Protein AF-A0A9X5X5V3-F1 (afdb_monomer_lite)

Sequence (93 aa):
YWQGLVTNFANPKAGVFAVSFLPQFVPQGAPVLPTLLAFSVIWAVIDLLWYLPLIWLAGRVRGVLQRRSIQRRMEQISGAVLVGLGLRLAIES

Secondary structure (DSSP, 8-state):
-HHHHHHHHT-HHHHHHHHHHGGGGSPTTS-HHHHHHHHHHHHHHHHHHHHHHHHHHHHHTHHHHTSHHHHHHHHHHHHHHHHHHHHHHHHH-

pLDDT: mean 85.96, std 9.58, range [53.22, 96.31]

Radius of gyration: 19.51 Å; chains: 1; bounding box: 36×40×46 Å

Foldseek 3Di:
DVVVVCVVVVPVVVVVCLVVPQQVPADPPDDRVVSSVVVVVVVVVVVCVVVVVVVVVCVVCVVVCPPPVNVVVVVVVVVVVVVVVVVVVVVVD

Structure (mmCIF, N/CA/C/O backbone):
data_AF-A0A9X5X5V3-F1
#
_entry.id   AF-A0A9X5X5V3-F1
#
loop_
_atom_site.group_PDB
_atom_site.id
_atom_site.type_symbol
_atom_site.label_atom_id
_atom_site.label_alt_id
_atom_site.label_comp_id
_atom_site.label_asym_id
_atom_site.label_entity_id
_atom_site.label_seq_id
_atom_site.pdbx_PDB_ins_code
_atom_site.Cartn_x
_atom_site.Cartn_y
_atom_site.Cartn_z
_atom_site.occupancy
_atom_site.B_iso_or_equiv
_atom_site.auth_seq_id
_atom_site.auth_comp_id
_atom_site.auth_asym_id
_atom_site.auth_atom_id
_atom_site.pdbx_PDB_model_num
ATOM 1 N N . TYR A 1 1 ? 4.733 9.220 11.647 1.00 54.50 1 TYR A N 1
ATOM 2 C CA . TYR A 1 1 ? 5.465 9.135 10.367 1.00 54.50 1 TYR A CA 1
ATOM 3 C C . TYR A 1 1 ? 6.533 8.042 10.385 1.00 54.50 1 TYR A C 1
ATOM 5 O O . TYR A 1 1 ? 6.400 7.111 9.606 1.00 54.50 1 TYR A O 1
ATOM 13 N N . TRP A 1 2 ? 7.506 8.055 11.309 1.00 69.25 2 TRP A N 1
ATOM 14 C CA . TRP A 1 2 ? 8.567 7.030 11.355 1.00 69.25 2 TRP A CA 1
ATOM 15 C C . TRP A 1 2 ? 8.101 5.595 11.597 1.00 69.25 2 TRP A C 1
ATOM 17 O O . TRP A 1 2 ? 8.598 4.701 10.930 1.00 69.25 2 TRP A O 1
ATOM 27 N N . GLN A 1 3 ? 7.112 5.364 12.468 1.00 67.19 3 GLN A N 1
ATOM 28 C CA . GLN A 1 3 ? 6.566 4.014 12.675 1.00 67.19 3 GLN A CA 1
ATOM 29 C C . GLN A 1 3 ? 6.020 3.408 11.376 1.00 67.19 3 GLN A C 1
ATOM 31 O O . GLN A 1 3 ? 6.378 2.291 11.048 1.00 67.19 3 GLN A O 1
ATOM 36 N N . GLY A 1 4 ? 5.239 4.152 10.585 1.00 65.69 4 GLY A N 1
ATOM 37 C C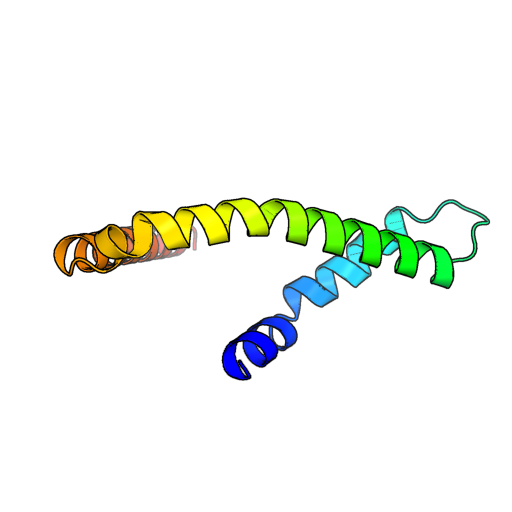A . GLY A 1 4 ? 4.713 3.646 9.310 1.00 65.69 4 GLY A CA 1
ATOM 38 C C . GLY A 1 4 ? 5.795 3.400 8.253 1.00 65.69 4 GLY A C 1
ATOM 39 O O . GLY A 1 4 ? 5.681 2.460 7.470 1.00 65.69 4 GLY A O 1
ATOM 40 N N . LEU A 1 5 ? 6.860 4.211 8.252 1.00 67.94 5 LEU A N 1
ATOM 41 C CA . LEU A 1 5 ? 8.003 4.009 7.362 1.00 67.94 5 LEU A CA 1
ATOM 42 C C . LEU A 1 5 ? 8.792 2.755 7.766 1.00 67.94 5 LEU A C 1
ATOM 44 O O . LEU A 1 5 ? 9.050 1.895 6.933 1.00 67.94 5 LEU A O 1
ATOM 48 N N . VAL A 1 6 ? 9.105 2.620 9.057 1.00 71.25 6 VAL A N 1
ATOM 49 C CA . VAL A 1 6 ? 9.824 1.468 9.611 1.00 71.25 6 VAL A CA 1
ATOM 50 C C . VAL A 1 6 ? 9.008 0.189 9.447 1.00 71.25 6 VAL A C 1
ATOM 52 O O . VAL A 1 6 ? 9.571 -0.811 9.034 1.00 71.25 6 VAL A O 1
ATOM 55 N N . THR A 1 7 ? 7.692 0.200 9.679 1.00 66.19 7 THR A N 1
ATOM 56 C CA . THR A 1 7 ? 6.833 -0.979 9.473 1.00 66.19 7 THR A CA 1
ATOM 57 C C . THR A 1 7 ? 6.773 -1.409 8.005 1.00 66.19 7 THR A C 1
ATOM 59 O O . THR A 1 7 ? 6.755 -2.606 7.736 1.00 66.19 7 THR A O 1
ATOM 62 N N . ASN A 1 8 ? 6.784 -0.469 7.052 1.00 66.25 8 ASN A N 1
ATOM 63 C CA . ASN A 1 8 ? 6.854 -0.810 5.627 1.00 66.25 8 ASN A CA 1
ATOM 64 C C . ASN A 1 8 ? 8.231 -1.351 5.223 1.00 66.25 8 ASN A C 1
ATOM 66 O O . ASN A 1 8 ? 8.306 -2.383 4.564 1.00 66.25 8 ASN A O 1
ATOM 70 N N . PHE A 1 9 ? 9.320 -0.703 5.646 1.00 65.00 9 PHE A N 1
ATOM 71 C CA . PHE A 1 9 ? 10.680 -1.173 5.354 1.00 65.00 9 PHE A CA 1
ATOM 72 C C . PHE A 1 9 ? 11.008 -2.504 6.042 1.00 65.00 9 PHE A C 1
ATOM 74 O O . PHE A 1 9 ? 11.703 -3.339 5.472 1.00 65.00 9 PHE A O 1
ATOM 81 N N . ALA A 1 10 ? 10.481 -2.727 7.246 1.00 65.62 10 ALA A N 1
ATOM 82 C CA . ALA A 1 10 ? 10.634 -3.967 7.999 1.00 65.62 10 ALA A CA 1
ATOM 83 C C . ALA A 1 10 ? 9.676 -5.075 7.539 1.00 65.62 10 ALA A C 1
ATOM 85 O O . ALA A 1 10 ? 9.598 -6.108 8.199 1.00 65.62 10 ALA A O 1
ATOM 86 N N . ASN A 1 11 ? 8.946 -4.887 6.435 1.00 70.88 11 ASN A N 1
ATOM 87 C CA . ASN A 1 11 ? 8.181 -5.943 5.790 1.00 70.88 11 ASN A CA 1
ATOM 88 C C . ASN A 1 11 ? 9.028 -6.575 4.668 1.00 70.88 11 ASN A C 1
ATOM 90 O O . ASN A 1 11 ? 8.846 -6.239 3.492 1.00 70.88 11 ASN A O 1
ATOM 94 N N . PRO A 1 12 ? 9.952 -7.508 4.986 1.00 69.88 12 PRO A N 1
ATOM 95 C CA . PRO A 1 12 ? 10.811 -8.129 3.983 1.00 69.88 12 PRO A CA 1
ATOM 96 C C . PRO A 1 12 ? 9.995 -8.878 2.931 1.00 69.88 12 PRO A C 1
ATOM 98 O O . PRO A 1 12 ? 10.465 -9.054 1.815 1.00 69.88 12 PRO A O 1
ATOM 101 N N . LYS A 1 13 ? 8.753 -9.277 3.242 1.00 76.06 13 LYS A N 1
ATOM 102 C CA . LYS A 1 13 ? 7.875 -9.981 2.306 1.00 76.06 13 LYS A CA 1
ATOM 103 C C . LYS A 1 13 ? 7.585 -9.144 1.062 1.00 76.06 13 LYS A C 1
ATOM 105 O O . LYS A 1 13 ? 7.585 -9.696 -0.032 1.00 76.06 13 LYS A O 1
ATOM 110 N N . ALA A 1 14 ? 7.373 -7.836 1.216 1.00 74.81 14 ALA A N 1
ATOM 111 C CA . ALA A 1 14 ? 7.128 -6.946 0.083 1.00 74.81 14 ALA A CA 1
ATOM 112 C C . ALA A 1 14 ? 8.370 -6.835 -0.818 1.00 74.81 14 ALA A C 1
ATOM 114 O O . ALA A 1 14 ? 8.264 -6.995 -2.033 1.00 74.81 14 ALA A O 1
ATOM 115 N N . GLY A 1 15 ? 9.553 -6.648 -0.221 1.00 79.06 15 GLY A N 1
ATOM 116 C CA . GLY A 1 15 ? 10.819 -6.600 -0.959 1.00 79.06 15 GLY A CA 1
ATOM 117 C C . GLY A 1 15 ? 11.156 -7.925 -1.650 1.00 79.06 15 GLY A C 1
ATOM 118 O O . GLY A 1 15 ? 11.492 -7.941 -2.830 1.00 79.06 15 GLY A O 1
ATOM 119 N N . VAL A 1 16 ? 10.996 -9.049 -0.948 1.00 82.50 16 VAL A N 1
ATOM 120 C CA . VAL A 1 16 ? 11.222 -10.396 -1.497 1.00 82.50 16 VAL A CA 1
ATOM 121 C C . VAL A 1 16 ? 10.252 -10.694 -2.639 1.00 82.50 16 VAL A C 1
ATOM 123 O O . VAL A 1 16 ? 10.670 -11.238 -3.660 1.00 82.50 16 VAL A O 1
ATOM 126 N 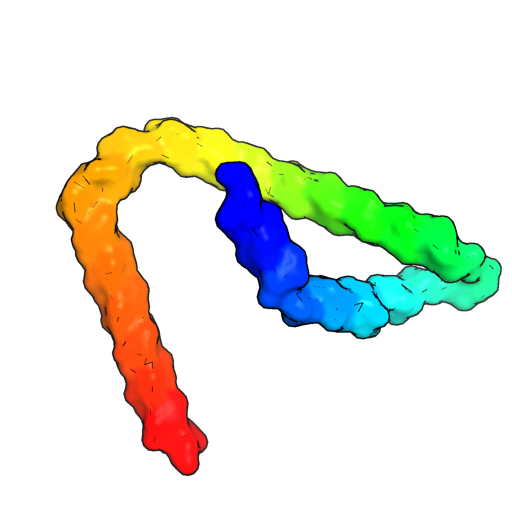N . PHE A 1 17 ? 8.980 -10.304 -2.511 1.00 82.81 17 PHE A N 1
ATOM 127 C CA . PHE A 1 17 ? 8.005 -10.437 -3.592 1.00 82.81 17 PHE A CA 1
ATOM 128 C C . PHE A 1 17 ? 8.419 -9.609 -4.811 1.00 82.81 17 PHE A C 1
ATOM 130 O O . PHE A 1 17 ? 8.467 -10.147 -5.911 1.00 82.81 17 PHE A O 1
ATOM 137 N N . ALA A 1 18 ? 8.801 -8.343 -4.616 1.00 81.75 18 ALA A N 1
ATOM 138 C CA . ALA A 1 18 ? 9.248 -7.468 -5.697 1.00 81.75 18 ALA A CA 1
ATOM 139 C C . ALA A 1 18 ? 10.439 -8.064 -6.468 1.00 81.75 18 ALA A C 1
ATOM 141 O O . ALA A 1 18 ? 10.403 -8.147 -7.695 1.00 81.75 18 ALA A O 1
ATOM 142 N N . VAL A 1 19 ? 11.461 -8.536 -5.746 1.00 82.62 19 VAL A N 1
ATOM 143 C CA . VAL A 1 19 ? 12.674 -9.137 -6.327 1.00 82.62 19 VAL A CA 1
ATOM 144 C C . VAL A 1 19 ? 12.376 -10.463 -7.026 1.00 82.62 19 VAL A C 1
ATOM 146 O O . VAL A 1 19 ? 12.994 -10.767 -8.039 1.00 82.62 19 VAL A O 1
ATOM 149 N N . SER A 1 20 ? 11.423 -11.246 -6.520 1.00 84.00 20 SER A N 1
ATOM 150 C CA . SER A 1 20 ? 11.082 -12.546 -7.110 1.00 84.00 20 SER A CA 1
ATOM 151 C C . SER A 1 20 ? 10.148 -12.418 -8.313 1.00 84.00 20 SER A C 1
ATOM 153 O O . SER A 1 20 ? 10.240 -13.219 -9.237 1.00 84.00 20 SER A O 1
ATOM 155 N N . PHE A 1 21 ? 9.245 -11.435 -8.303 1.00 86.00 21 PHE A N 1
ATOM 156 C CA . PHE A 1 21 ? 8.141 -11.319 -9.255 1.00 86.00 21 PHE A CA 1
ATOM 157 C C . PHE A 1 21 ? 8.467 -10.388 -10.428 1.00 86.00 21 PHE A C 1
ATOM 159 O O . PHE A 1 21 ? 8.276 -10.774 -11.576 1.00 86.00 21 PHE A O 1
ATOM 166 N N . LEU A 1 22 ? 9.006 -9.187 -10.178 1.00 82.25 22 LEU A N 1
ATOM 167 C CA . LEU A 1 22 ? 9.213 -8.173 -11.226 1.00 82.25 22 LEU A CA 1
ATOM 168 C C . LEU A 1 22 ? 10.173 -8.601 -12.352 1.00 82.25 22 LEU A C 1
ATOM 170 O O . LEU A 1 22 ? 9.857 -8.324 -13.512 1.00 82.25 22 LEU A O 1
ATOM 174 N N . PRO A 1 23 ? 11.300 -9.294 -12.082 1.00 82.44 23 PRO A N 1
ATOM 175 C CA . PRO A 1 23 ? 12.209 -9.724 -13.146 1.00 82.44 23 PRO A CA 1
ATOM 176 C C . PRO A 1 23 ? 11.570 -10.683 -14.152 1.00 82.44 23 PRO A C 1
ATOM 178 O O . PRO A 1 23 ? 11.990 -10.714 -15.304 1.00 82.44 23 PRO A O 1
ATOM 181 N N . GLN A 1 24 ? 10.532 -11.424 -13.748 1.00 86.00 24 GLN A N 1
ATOM 182 C CA . GLN A 1 24 ? 9.845 -12.393 -14.609 1.00 86.00 24 GLN A CA 1
ATOM 183 C C . GLN A 1 24 ? 9.079 -11.725 -15.761 1.00 86.00 24 GLN A C 1
ATOM 185 O O . GLN A 1 24 ? 8.782 -12.376 -16.759 1.00 86.00 24 GLN A O 1
ATOM 190 N N . PHE A 1 25 ? 8.780 -10.428 -15.642 1.00 86.00 25 PHE A N 1
ATOM 191 C CA . PHE A 1 25 ? 8.050 -9.654 -16.647 1.00 86.00 25 PHE A CA 1
ATOM 192 C C . PHE A 1 25 ? 8.965 -8.833 -17.560 1.00 86.00 25 PHE A C 1
ATOM 194 O O . PHE A 1 25 ? 8.471 -8.126 -18.438 1.00 86.00 25 PHE A O 1
ATOM 201 N N . VAL A 1 26 ? 10.288 -8.880 -17.359 1.00 87.25 26 VAL A N 1
ATOM 202 C CA . VAL A 1 26 ? 11.246 -8.154 -18.201 1.00 87.25 26 VAL A CA 1
ATOM 203 C C . VAL A 1 26 ? 11.365 -8.871 -19.554 1.00 87.25 26 VAL A C 1
ATOM 205 O O . VAL A 1 26 ? 11.756 -10.040 -19.583 1.00 87.25 26 VAL A O 1
ATOM 208 N N . PRO A 1 27 ? 11.057 -8.210 -20.687 1.00 87.81 27 PRO A N 1
ATOM 209 C CA . PRO A 1 27 ? 11.176 -8.830 -22.003 1.00 87.81 27 PRO A CA 1
ATOM 210 C C . PRO A 1 27 ? 12.619 -9.230 -22.325 1.00 87.81 27 PRO A C 1
ATOM 212 O O . PRO A 1 27 ? 13.569 -8.517 -21.989 1.00 87.81 27 PRO A O 1
ATOM 215 N N . GLN A 1 28 ? 12.791 -10.347 -23.035 1.00 83.50 28 GLN A N 1
ATOM 216 C CA . GLN A 1 28 ? 14.114 -10.787 -23.478 1.00 83.50 28 GLN A CA 1
ATOM 217 C C . GLN A 1 28 ? 14.737 -9.738 -24.414 1.00 83.50 28 GLN A C 1
ATOM 219 O O . GLN A 1 28 ? 14.111 -9.309 -25.379 1.00 83.50 28 GLN A O 1
ATOM 224 N N . GLY A 1 29 ? 15.966 -9.310 -24.109 1.00 84.31 29 GLY A N 1
ATOM 225 C CA . GLY A 1 29 ? 16.686 -8.277 -24.865 1.00 84.31 29 GLY A CA 1
ATOM 226 C C . GLY A 1 29 ? 16.430 -6.831 -24.417 1.00 84.31 29 GLY A C 1
ATOM 227 O O . GLY A 1 29 ? 17.083 -5.925 -24.931 1.00 84.31 29 GLY A O 1
ATOM 228 N N . ALA A 1 30 ? 15.537 -6.590 -23.449 1.00 85.31 30 ALA A N 1
ATOM 229 C CA . ALA A 1 30 ? 15.328 -5.258 -22.880 1.00 85.31 30 ALA A CA 1
ATOM 230 C C . ALA A 1 30 ? 16.380 -4.907 -21.798 1.00 85.31 30 ALA A C 1
ATOM 232 O O . ALA A 1 30 ? 16.856 -5.797 -21.084 1.00 85.31 30 ALA A O 1
ATOM 233 N N . PRO A 1 31 ? 16.726 -3.616 -21.610 1.00 88.81 31 PRO A N 1
ATOM 234 C CA . PRO A 1 31 ? 17.573 -3.177 -20.502 1.00 88.81 31 PRO A CA 1
ATOM 235 C C . PRO A 1 31 ? 16.915 -3.449 -19.139 1.00 88.81 31 PRO A C 1
ATOM 237 O O . PRO A 1 31 ? 15.961 -2.778 -18.749 1.00 88.81 31 PRO A O 1
ATOM 240 N N . VAL A 1 32 ? 17.465 -4.404 -18.384 1.00 86.94 32 VAL A N 1
ATOM 241 C CA . VAL A 1 32 ? 16.868 -4.916 -17.135 1.00 86.94 32 VAL A CA 1
ATOM 242 C C . VAL A 1 32 ? 16.603 -3.813 -16.105 1.00 86.94 32 VAL A C 1
ATOM 244 O O . VAL A 1 32 ? 15.489 -3.700 -15.598 1.00 86.94 32 VAL A O 1
ATOM 247 N N . LEU A 1 33 ? 17.603 -2.978 -15.800 1.00 88.19 33 LEU A N 1
ATOM 248 C CA . LEU A 1 33 ? 17.481 -1.961 -14.750 1.00 88.19 33 LEU A CA 1
ATOM 249 C C . LEU A 1 33 ? 16.408 -0.896 -15.079 1.00 88.19 33 LEU A C 1
ATOM 251 O O . LEU A 1 33 ? 15.528 -0.686 -14.244 1.00 88.19 33 LEU A O 1
ATOM 255 N N . PRO A 1 34 ? 16.395 -0.269 -16.275 1.00 90.44 34 PRO A N 1
ATOM 256 C CA . PRO A 1 34 ? 15.312 0.632 -16.672 1.00 90.44 34 PRO A CA 1
ATOM 257 C C . PRO A 1 34 ? 13.919 -0.010 -16.649 1.00 90.44 34 PRO A C 1
ATOM 259 O O . PRO A 1 34 ? 12.972 0.622 -16.184 1.00 90.44 34 PRO A O 1
ATOM 262 N N . THR A 1 35 ? 13.776 -1.261 -17.104 1.00 88.50 35 THR A N 1
ATOM 263 C CA . THR A 1 35 ? 12.478 -1.959 -17.107 1.00 88.50 35 THR A CA 1
ATOM 264 C C . THR A 1 35 ? 11.970 -2.233 -15.692 1.00 88.50 35 THR A C 1
ATOM 266 O O . THR A 1 35 ? 10.801 -1.984 -15.402 1.00 88.50 35 THR A O 1
ATOM 269 N N . LEU A 1 36 ? 12.842 -2.674 -14.781 1.00 89.38 36 LEU A N 1
ATOM 270 C CA . LEU A 1 36 ? 12.478 -2.885 -13.377 1.00 89.38 36 LEU A CA 1
ATOM 271 C C . LEU A 1 36 ? 12.073 -1.581 -12.681 1.00 89.38 36 LEU A C 1
ATOM 273 O O . LEU A 1 36 ? 11.100 -1.564 -11.922 1.00 89.38 36 LEU A O 1
ATOM 277 N N . LEU A 1 37 ? 12.785 -0.483 -12.953 1.00 90.69 37 LEU A N 1
ATOM 278 C CA . LEU A 1 37 ? 12.428 0.837 -12.430 1.00 90.69 37 LEU A CA 1
ATOM 279 C C . LEU A 1 37 ? 11.064 1.290 -12.960 1.00 90.69 37 LEU A C 1
ATOM 281 O O . LEU A 1 37 ? 10.230 1.740 -12.177 1.00 90.69 37 LEU A O 1
ATOM 285 N N . ALA A 1 38 ? 10.800 1.109 -14.257 1.00 92.19 38 ALA A N 1
ATOM 286 C CA . ALA A 1 38 ? 9.508 1.434 -14.854 1.00 92.19 38 ALA A C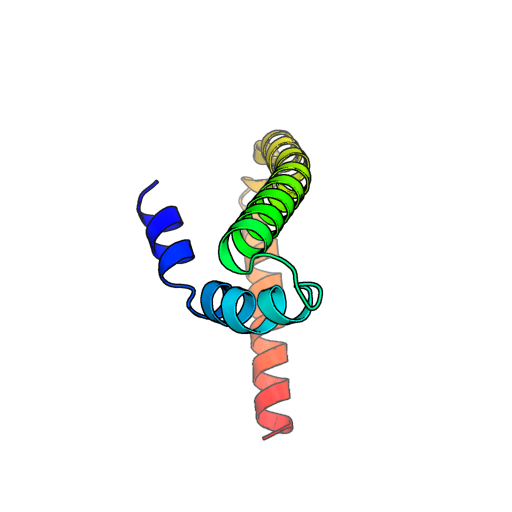A 1
ATOM 287 C C . ALA A 1 38 ? 8.363 0.636 -14.211 1.00 92.19 38 ALA A C 1
ATOM 289 O O . ALA A 1 38 ? 7.357 1.224 -13.816 1.00 92.19 38 ALA A O 1
ATOM 290 N N . PHE A 1 39 ? 8.523 -0.679 -14.027 1.00 90.88 39 PHE A N 1
ATOM 291 C CA . PHE A 1 39 ? 7.511 -1.496 -13.351 1.00 90.88 39 PHE A CA 1
ATOM 292 C C . PHE A 1 39 ? 7.302 -1.094 -11.893 1.00 90.88 39 PHE A C 1
ATOM 294 O O . PHE A 1 39 ? 6.162 -1.034 -11.440 1.00 90.88 39 PHE A O 1
ATOM 301 N N . SER A 1 40 ? 8.375 -0.761 -11.176 1.00 88.88 40 SER A N 1
ATOM 302 C CA . SER A 1 40 ? 8.282 -0.290 -9.790 1.00 88.88 40 SER A CA 1
ATOM 303 C C . SER A 1 40 ? 7.491 1.018 -9.692 1.00 88.88 40 SER A C 1
ATOM 305 O O . SER A 1 40 ? 6.658 1.172 -8.802 1.00 88.88 40 SER A O 1
ATOM 307 N N . VAL A 1 41 ? 7.700 1.946 -10.634 1.00 93.25 41 VAL A N 1
ATOM 308 C CA . VAL A 1 41 ? 6.936 3.200 -10.709 1.00 93.25 41 VAL A CA 1
ATOM 309 C C . VAL A 1 41 ? 5.471 2.933 -11.043 1.00 93.25 41 VAL A C 1
ATOM 311 O O . VAL A 1 41 ? 4.594 3.469 -10.371 1.00 93.25 41 VAL A O 1
ATOM 314 N N . ILE A 1 42 ? 5.189 2.090 -12.040 1.00 93.75 42 ILE A N 1
ATOM 315 C CA . ILE A 1 42 ? 3.813 1.729 -12.414 1.00 93.75 42 ILE A CA 1
ATOM 316 C C . ILE A 1 42 ? 3.080 1.120 -11.219 1.00 93.75 42 ILE A C 1
ATOM 318 O O . ILE A 1 42 ? 1.965 1.532 -10.906 1.00 93.75 42 ILE A O 1
ATOM 322 N N . TRP A 1 43 ? 3.721 0.182 -10.524 1.00 90.62 43 TRP A N 1
ATOM 323 C CA . TRP A 1 43 ? 3.156 -0.437 -9.335 1.00 90.62 43 TRP A CA 1
ATOM 324 C C . TRP A 1 43 ? 2.866 0.605 -8.246 1.00 90.62 43 TRP A C 1
ATOM 326 O O . TRP A 1 43 ? 1.741 0.668 -7.754 1.00 90.62 43 TRP A O 1
ATOM 336 N N . ALA A 1 44 ? 3.815 1.497 -7.947 1.00 90.56 44 ALA A N 1
ATOM 337 C CA . ALA A 1 44 ? 3.604 2.562 -6.969 1.00 90.56 44 ALA A CA 1
ATOM 338 C C . ALA A 1 44 ? 2.440 3.500 -7.343 1.00 90.56 44 ALA A C 1
ATOM 340 O O . ALA A 1 44 ? 1.681 3.918 -6.469 1.00 90.56 44 ALA A O 1
ATOM 341 N N . VAL A 1 45 ? 2.265 3.819 -8.631 1.00 96.12 45 VAL A N 1
ATOM 342 C CA . VAL A 1 45 ? 1.137 4.637 -9.107 1.00 96.12 45 VAL A CA 1
ATOM 343 C C . VAL A 1 45 ? -0.189 3.903 -8.932 1.00 96.12 45 VAL A C 1
ATOM 345 O O . VAL A 1 45 ? -1.154 4.510 -8.473 1.00 96.12 45 VAL A O 1
ATOM 348 N N . ILE A 1 46 ? -0.248 2.610 -9.258 1.00 95.00 46 ILE A N 1
ATOM 349 C CA . ILE A 1 46 ? -1.455 1.794 -9.065 1.00 95.00 46 ILE A CA 1
ATOM 350 C C . ILE A 1 46 ? -1.829 1.744 -7.582 1.00 95.00 46 ILE A C 1
ATOM 352 O O . ILE A 1 46 ? -2.979 2.018 -7.238 1.00 95.00 46 ILE A O 1
ATOM 356 N N . ASP A 1 47 ? -0.862 1.471 -6.704 1.00 91.56 47 ASP A N 1
ATOM 357 C CA . ASP A 1 47 ? -1.084 1.452 -5.257 1.00 91.56 47 ASP A CA 1
ATOM 358 C C . ASP A 1 47 ? -1.576 2.816 -4.761 1.00 91.56 47 ASP A C 1
ATOM 360 O O . ASP A 1 47 ? -2.540 2.892 -3.999 1.00 91.56 47 ASP A O 1
ATOM 364 N N . LEU A 1 48 ? -0.972 3.911 -5.228 1.00 92.81 48 LEU A N 1
ATOM 365 C CA . LEU A 1 48 ? -1.406 5.259 -4.872 1.00 92.81 48 LEU A CA 1
ATOM 366 C C . LEU A 1 48 ? -2.856 5.515 -5.305 1.00 92.81 48 LEU A C 1
ATOM 368 O O . LEU A 1 48 ? -3.665 5.971 -4.498 1.00 92.81 48 LEU A O 1
ATOM 372 N N . LEU A 1 49 ? -3.201 5.198 -6.554 1.00 96.31 49 LEU A N 1
ATOM 373 C CA . LEU A 1 49 ? -4.555 5.369 -7.085 1.00 96.31 49 LEU A CA 1
ATOM 374 C C . LEU A 1 49 ? -5.579 4.491 -6.364 1.00 96.31 49 LEU A C 1
ATOM 376 O O . LEU A 1 49 ? -6.737 4.886 -6.248 1.00 96.31 49 LEU A O 1
ATOM 380 N N . TRP A 1 50 ? -5.164 3.335 -5.852 1.00 95.88 50 TRP A N 1
ATOM 381 C CA . TRP A 1 50 ? -6.015 2.451 -5.067 1.00 95.88 50 TRP A CA 1
ATOM 382 C C . TRP A 1 50 ? -6.221 2.952 -3.632 1.00 95.88 50 TRP A C 1
ATOM 384 O O . TRP A 1 50 ? -7.345 2.986 -3.125 1.00 95.88 50 TRP A O 1
ATOM 394 N N . TYR A 1 51 ? -5.147 3.383 -2.966 1.00 91.50 51 TYR A N 1
ATOM 395 C CA . TYR A 1 51 ? -5.210 3.834 -1.578 1.00 91.50 51 TYR A CA 1
ATOM 396 C C . TYR A 1 51 ? -5.813 5.230 -1.425 1.00 91.50 51 TYR A C 1
ATOM 398 O O . TYR A 1 51 ? -6.448 5.491 -0.406 1.00 91.50 51 TYR A O 1
ATOM 406 N N . LEU A 1 52 ? -5.672 6.125 -2.408 1.00 93.50 52 LEU A N 1
ATOM 407 C CA . LEU A 1 52 ? -6.216 7.486 -2.329 1.00 93.50 52 LEU A CA 1
ATOM 408 C C . LEU A 1 52 ? -7.739 7.514 -2.068 1.00 93.50 52 LEU A C 1
ATOM 410 O O . LEU A 1 52 ? -8.1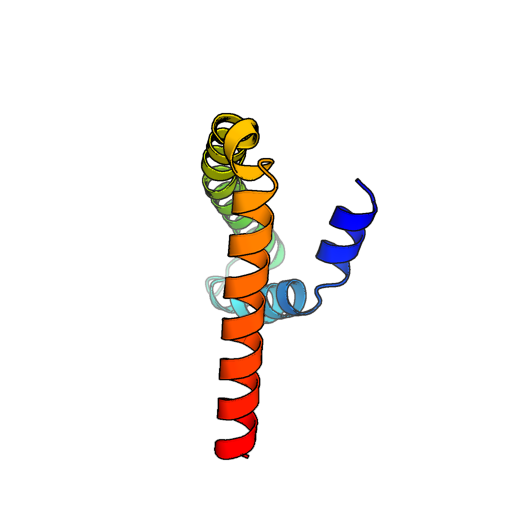48 8.150 -1.089 1.00 93.50 52 LEU A O 1
ATOM 414 N N . PRO A 1 53 ? -8.592 6.807 -2.840 1.00 94.62 53 PRO A N 1
ATOM 415 C CA . PRO A 1 53 ? -10.024 6.706 -2.558 1.00 94.62 53 PRO A CA 1
ATOM 416 C C . PRO A 1 53 ? -10.326 6.095 -1.189 1.00 94.62 53 PRO A C 1
ATOM 418 O O . PRO A 1 53 ? -11.213 6.577 -0.482 1.00 94.62 53 PRO A O 1
ATOM 421 N N . LEU A 1 54 ? -9.580 5.059 -0.788 1.00 91.50 54 LEU A N 1
ATOM 422 C CA . LEU A 1 54 ? -9.762 4.393 0.504 1.00 91.50 54 LEU A CA 1
ATOM 423 C C . LEU A 1 54 ? -9.461 5.337 1.669 1.00 91.50 54 LEU A C 1
ATOM 425 O O . LEU A 1 54 ? -10.251 5.424 2.607 1.00 91.50 54 LEU A O 1
ATOM 429 N N . ILE A 1 55 ? -8.355 6.077 1.597 1.00 90.44 55 ILE A N 1
ATOM 430 C CA . ILE A 1 55 ? -7.965 7.070 2.602 1.00 90.44 55 ILE A CA 1
ATOM 431 C C . ILE A 1 55 ? -8.998 8.197 2.654 1.00 90.44 55 ILE A C 1
ATOM 433 O O . ILE A 1 55 ? -9.409 8.604 3.743 1.00 90.44 55 ILE A O 1
ATOM 437 N N . TRP A 1 56 ? -9.453 8.680 1.497 1.00 92.12 56 TRP A N 1
ATOM 438 C CA . TRP A 1 56 ? -10.476 9.720 1.420 1.00 92.12 56 TRP A CA 1
ATOM 439 C C . TRP A 1 56 ? -11.792 9.274 2.073 1.00 92.12 56 TRP A C 1
ATOM 441 O O . TRP A 1 56 ? -12.332 9.974 2.937 1.00 92.12 56 TRP A O 1
ATOM 451 N N . LEU A 1 57 ? -12.272 8.072 1.738 1.00 91.06 57 LEU A N 1
ATOM 452 C CA . LEU A 1 57 ? -13.483 7.500 2.323 1.00 91.06 57 LEU A CA 1
ATOM 453 C C . LEU A 1 57 ? -13.316 7.264 3.827 1.00 91.06 57 LEU A C 1
ATOM 455 O O . LEU A 1 57 ? -14.189 7.649 4.606 1.00 91.06 57 LEU A O 1
ATOM 459 N N . ALA A 1 58 ? -12.181 6.701 4.250 1.00 88.62 58 ALA A N 1
ATOM 460 C CA . ALA A 1 58 ? -11.849 6.492 5.657 1.00 88.62 58 ALA A CA 1
ATOM 461 C C . ALA A 1 58 ? -11.845 7.811 6.443 1.00 88.62 58 ALA A C 1
ATOM 463 O O . ALA A 1 58 ? -12.350 7.861 7.565 1.00 88.62 58 ALA A O 1
ATOM 464 N N . GLY A 1 59 ? -11.352 8.898 5.841 1.00 87.31 59 GLY A N 1
ATOM 465 C CA . GLY A 1 59 ? -11.439 10.248 6.394 1.00 87.31 59 GLY A CA 1
ATOM 466 C C . GLY A 1 59 ? -12.886 10.716 6.577 1.00 87.31 59 GLY A C 1
ATOM 467 O O . GLY A 1 59 ? -13.230 11.260 7.628 1.00 87.31 59 GLY A O 1
ATOM 468 N N . ARG A 1 60 ? -13.760 10.439 5.602 1.00 88.12 60 ARG A N 1
ATOM 469 C CA . ARG A 1 60 ? -15.189 10.795 5.642 1.00 88.12 60 ARG A CA 1
ATOM 470 C C . ARG A 1 60 ? -15.947 10.053 6.744 1.00 88.12 60 ARG A C 1
ATOM 472 O O . ARG A 1 60 ? -16.760 10.659 7.440 1.00 88.12 60 ARG A O 1
ATOM 479 N N . VAL A 1 61 ? -15.669 8.761 6.924 1.00 88.88 61 VAL A N 1
ATOM 480 C CA . VAL A 1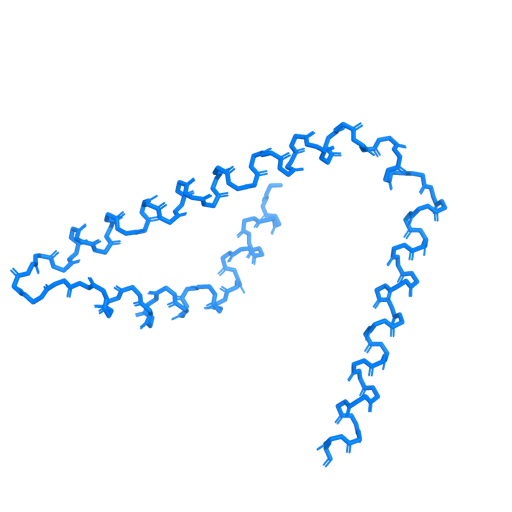 61 ? -16.317 7.920 7.946 1.00 88.88 61 VAL A CA 1
ATOM 481 C C . VAL A 1 61 ? -15.566 7.900 9.277 1.00 88.88 61 VAL A C 1
ATOM 483 O O . VAL A 1 61 ? -15.977 7.202 10.205 1.00 88.88 61 VAL A O 1
ATOM 486 N N . ARG A 1 62 ? -14.494 8.689 9.420 1.00 85.12 62 ARG A N 1
ATOM 487 C CA . ARG A 1 62 ? -13.635 8.705 10.612 1.00 85.12 62 ARG A CA 1
ATOM 488 C C . ARG A 1 62 ? -14.422 8.929 11.900 1.00 85.12 62 ARG A C 1
ATOM 490 O O . ARG A 1 62 ? -14.199 8.217 12.870 1.00 85.12 62 ARG A O 1
ATOM 497 N N . GLY A 1 63 ? -15.384 9.854 11.899 1.00 82.69 63 GLY A N 1
ATOM 498 C CA . GLY A 1 63 ? -16.229 10.119 13.071 1.00 82.69 63 GLY A CA 1
ATOM 499 C C . GLY A 1 63 ? -17.128 8.941 13.471 1.00 82.69 63 GLY A C 1
ATOM 500 O O . GLY A 1 63 ? -17.494 8.809 14.635 1.00 82.69 63 GLY A O 1
ATOM 501 N N . VAL A 1 64 ? -17.461 8.056 12.528 1.00 83.62 64 VAL A N 1
ATOM 502 C CA . VAL A 1 64 ? -18.197 6.810 12.781 1.00 83.62 64 VAL A CA 1
ATOM 503 C C . VAL A 1 64 ? -17.229 5.728 13.267 1.00 83.62 64 VAL A C 1
ATOM 505 O O . VAL A 1 64 ? -17.466 5.132 14.313 1.00 83.62 64 VAL A O 1
ATOM 508 N N . LEU A 1 65 ? -16.092 5.544 12.591 1.00 81.81 65 LEU A N 1
ATOM 509 C CA . LEU A 1 65 ? -15.053 4.579 12.979 1.00 81.81 65 LEU A CA 1
ATOM 510 C C . LEU A 1 65 ? -14.441 4.858 14.360 1.00 81.81 65 LEU A C 1
ATOM 512 O O . LEU A 1 65 ? -14.010 3.932 15.036 1.00 81.81 65 LEU A O 1
ATOM 516 N N . GLN A 1 66 ? -14.415 6.116 14.802 1.00 85.25 66 GLN A N 1
ATOM 517 C CA . GLN A 1 66 ? -13.915 6.509 16.124 1.00 85.25 66 GLN A CA 1
ATOM 518 C C . GLN A 1 66 ? -14.933 6.314 17.256 1.00 85.25 66 GLN A C 1
ATOM 520 O O . GLN A 1 66 ? -14.602 6.521 18.424 1.00 85.25 66 GLN A O 1
ATOM 525 N N . ARG A 1 67 ? -16.171 5.901 16.956 1.00 89.75 67 ARG A N 1
ATOM 526 C CA . ARG A 1 67 ? -17.134 5.551 18.005 1.00 89.75 67 ARG A CA 1
ATOM 527 C C . ARG A 1 67 ? -16.633 4.310 18.738 1.00 89.75 67 ARG A C 1
ATOM 529 O O . ARG A 1 67 ? -16.400 3.275 18.115 1.00 89.75 67 ARG A O 1
ATOM 536 N N . ARG A 1 68 ? -16.557 4.381 20.073 1.00 87.25 68 ARG A N 1
ATOM 537 C CA . ARG A 1 68 ? -16.107 3.264 20.929 1.00 87.25 68 ARG A CA 1
ATOM 538 C C . ARG A 1 68 ? -16.841 1.950 20.642 1.00 87.25 68 ARG A C 1
ATOM 540 O O . ARG A 1 68 ? -16.236 0.888 20.709 1.00 87.25 68 ARG A O 1
ATOM 547 N N . SER A 1 69 ? -18.129 2.007 20.299 1.00 89.19 69 SER A N 1
ATOM 548 C CA . SER A 1 69 ? -18.921 0.820 19.952 1.00 89.19 69 SER A CA 1
ATOM 549 C C . SER A 1 69 ? -18.457 0.136 18.663 1.00 89.19 69 SER A C 1
ATOM 551 O O . SER A 1 69 ? -18.492 -1.089 18.585 1.00 89.19 69 SER A O 1
ATOM 553 N N . ILE A 1 70 ? -18.009 0.902 17.667 1.00 88.25 70 ILE A N 1
ATOM 554 C CA . ILE A 1 70 ? -17.530 0.375 16.384 1.00 88.25 70 ILE A CA 1
ATOM 555 C C . ILE A 1 70 ? -16.116 -0.169 16.535 1.00 88.25 70 ILE A C 1
ATOM 557 O O . ILE A 1 70 ? -15.873 -1.295 16.115 1.00 88.25 70 ILE A O 1
ATOM 561 N N . GLN A 1 71 ? -15.228 0.557 17.218 1.00 88.56 71 GLN A N 1
ATOM 562 C CA . GLN A 1 71 ? -13.884 0.056 17.523 1.00 88.56 71 GLN A CA 1
ATOM 563 C C . GLN A 1 71 ? -13.943 -1.276 18.275 1.00 88.56 71 GLN A C 1
ATOM 565 O O . GLN A 1 71 ? -13.334 -2.251 17.846 1.00 88.56 71 GLN A O 1
ATOM 570 N N . ARG A 1 72 ? -14.786 -1.360 19.312 1.00 89.88 72 ARG A N 1
ATOM 571 C CA . ARG A 1 72 ? -14.966 -2.590 20.090 1.00 89.88 72 ARG A CA 1
ATOM 572 C C . ARG A 1 72 ? -15.506 -3.748 19.247 1.00 89.88 72 ARG A C 1
ATOM 574 O O . ARG A 1 72 ? -15.072 -4.879 19.428 1.00 89.88 72 ARG A O 1
ATOM 581 N N . ARG A 1 73 ? -16.419 -3.485 18.302 1.00 91.25 73 ARG A N 1
ATOM 582 C CA . ARG A 1 73 ? -16.893 -4.511 17.356 1.00 91.25 73 ARG A CA 1
ATOM 583 C C . ARG A 1 73 ? -15.788 -4.964 16.404 1.00 91.25 73 ARG A C 1
ATOM 585 O O . ARG A 1 73 ? -15.663 -6.160 16.174 1.00 91.25 73 ARG A O 1
ATOM 592 N N . MET A 1 74 ? -14.984 -4.043 15.871 1.00 90.19 74 MET A N 1
ATOM 593 C CA . MET A 1 74 ? -13.864 -4.393 14.990 1.00 90.19 74 MET A CA 1
ATOM 594 C C . MET A 1 74 ? -12.814 -5.235 15.723 1.00 90.19 74 MET A C 1
ATOM 596 O O . MET A 1 74 ? -12.346 -6.228 15.171 1.00 90.19 74 MET A O 1
ATOM 600 N N . GLU A 1 75 ? -12.497 -4.896 16.974 1.00 91.00 75 GLU A N 1
ATOM 601 C CA . GLU A 1 75 ? -11.603 -5.684 17.832 1.00 91.00 75 GLU A CA 1
ATOM 602 C C . GLU A 1 75 ? -12.165 -7.079 18.114 1.00 91.00 75 GLU A C 1
ATOM 604 O O . GLU A 1 75 ? -11.452 -8.066 17.963 1.00 91.00 75 GLU A O 1
ATOM 609 N N . GLN A 1 76 ? -13.453 -7.184 18.458 1.00 93.06 76 GLN A N 1
ATOM 610 C CA . GLN A 1 76 ? -14.112 -8.472 18.697 1.00 93.06 76 GLN A CA 1
ATOM 611 C C . GLN A 1 76 ? -14.110 -9.364 17.456 1.00 93.06 76 GLN A C 1
ATOM 613 O O . GLN A 1 76 ? -13.796 -10.546 17.560 1.00 93.06 76 GLN A O 1
ATOM 618 N N . ILE A 1 77 ? -14.429 -8.805 16.286 1.00 95.12 77 ILE A N 1
ATOM 619 C CA . ILE A 1 77 ? -14.419 -9.549 15.021 1.00 95.12 77 ILE A CA 1
ATOM 620 C C . ILE A 1 77 ? -12.996 -10.001 14.694 1.00 95.12 77 ILE A C 1
ATOM 622 O O . I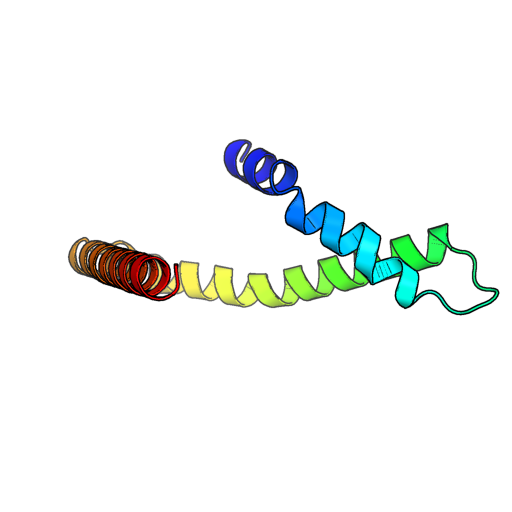LE A 1 77 ? -12.785 -11.170 14.391 1.00 95.12 77 ILE A O 1
ATOM 626 N N . SER A 1 78 ? -12.013 -9.106 14.807 1.00 92.94 78 SER A N 1
ATOM 627 C CA . SER A 1 78 ? -10.608 -9.431 14.535 1.00 92.94 78 SER A CA 1
ATOM 628 C C . SER A 1 78 ? -10.097 -10.519 15.480 1.00 92.94 78 SER A C 1
ATOM 630 O O . SER A 1 78 ? -9.490 -11.488 15.033 1.00 92.94 78 SER A O 1
ATOM 632 N N . GLY A 1 79 ? -10.404 -10.404 16.775 1.00 92.38 79 GLY A N 1
ATOM 633 C CA . GLY A 1 79 ? -10.074 -11.411 17.778 1.00 92.38 79 GLY A CA 1
ATOM 634 C C . GLY A 1 79 ? -10.736 -12.757 17.490 1.00 92.38 79 GLY A C 1
ATOM 635 O O . GLY A 1 79 ? -10.062 -13.781 17.518 1.00 92.38 79 GLY A O 1
ATOM 636 N N . ALA A 1 80 ? -12.024 -12.767 17.138 1.00 95.94 80 ALA A N 1
ATOM 637 C CA . ALA A 1 80 ? -12.740 -13.990 16.785 1.00 95.94 80 ALA A CA 1
ATOM 638 C C . ALA A 1 80 ? -12.154 -14.666 15.536 1.00 95.94 80 ALA A C 1
ATOM 640 O O . ALA A 1 80 ? -11.981 -15.883 15.525 1.00 95.94 80 ALA A O 1
ATOM 641 N N . VAL A 1 81 ? -11.795 -13.887 14.511 1.00 95.69 81 VAL A N 1
ATOM 642 C CA . VAL A 1 81 ? -11.135 -14.403 13.303 1.00 95.69 81 VAL A CA 1
ATOM 643 C C . VAL A 1 81 ? -9.772 -14.997 13.646 1.00 95.69 81 VAL A C 1
ATOM 645 O O . VAL A 1 81 ? -9.475 -16.101 13.206 1.00 95.69 81 VAL A O 1
ATOM 648 N N . LEU A 1 82 ? -8.958 -14.316 14.456 1.00 94.88 82 LEU A N 1
ATOM 649 C CA . LEU A 1 82 ? -7.643 -14.821 14.861 1.00 94.88 82 LEU A CA 1
ATOM 650 C C . LEU A 1 82 ? -7.740 -16.102 15.696 1.00 94.88 82 LEU A C 1
ATOM 652 O O . LEU A 1 82 ? -6.983 -17.035 15.452 1.00 94.88 82 LEU A O 1
ATOM 656 N N . VAL A 1 83 ? -8.689 -16.179 16.634 1.00 95.44 83 VAL A N 1
ATOM 657 C CA . VAL A 1 83 ? -8.954 -17.406 17.401 1.00 95.44 83 VAL A CA 1
ATOM 658 C C . VAL A 1 83 ? -9.419 -18.525 16.473 1.00 95.44 83 VAL A C 1
ATOM 660 O O . VAL A 1 83 ? -8.899 -19.631 16.555 1.00 95.44 83 VAL A O 1
ATOM 663 N N . GLY A 1 84 ? -10.345 -18.242 15.554 1.00 95.31 84 GLY A N 1
ATOM 664 C CA . GLY A 1 84 ? -10.818 -19.222 14.576 1.00 95.31 84 GLY A CA 1
ATOM 665 C C . GLY A 1 84 ? -9.699 -19.738 13.669 1.00 95.31 84 GLY A C 1
ATOM 666 O O . GLY A 1 84 ? -9.590 -20.943 13.455 1.00 95.31 84 GLY A O 1
ATOM 667 N N . LEU A 1 85 ? -8.828 -18.850 13.186 1.00 94.31 85 LEU A N 1
ATOM 668 C CA . LEU A 1 85 ? -7.644 -19.225 12.411 1.00 94.31 85 LEU A CA 1
ATOM 669 C C . LEU A 1 85 ? -6.653 -20.042 13.248 1.00 94.31 85 LEU A C 1
ATOM 671 O O . LEU A 1 85 ? -6.142 -21.040 12.756 1.00 94.31 85 LEU A O 1
ATOM 675 N N . GLY A 1 86 ? -6.409 -19.662 14.504 1.00 93.19 86 GLY A N 1
ATOM 676 C CA . GLY A 1 86 ? -5.532 -20.402 15.413 1.00 93.19 86 GLY A CA 1
ATOM 677 C C . GLY A 1 86 ? -6.051 -21.807 15.719 1.00 93.19 86 GLY A C 1
ATOM 678 O O . GLY A 1 86 ? -5.284 -22.763 15.676 1.00 93.19 86 GLY A O 1
ATOM 679 N N . LEU A 1 87 ? -7.360 -21.948 15.947 1.00 96.31 87 LEU A N 1
ATOM 680 C CA . LEU A 1 87 ? -8.011 -23.247 16.117 1.00 96.31 87 LEU A CA 1
ATOM 681 C C . LEU A 1 87 ? -7.916 -24.089 14.847 1.00 96.31 87 LEU A C 1
ATOM 683 O O . LEU A 1 87 ? -7.580 -25.264 14.926 1.00 96.31 87 LEU A O 1
ATOM 687 N N . ARG A 1 88 ? -8.170 -23.494 13.675 1.00 94.25 88 ARG A N 1
ATOM 688 C CA . ARG A 1 88 ? -8.020 -24.196 12.397 1.00 94.25 88 ARG A CA 1
ATOM 689 C C . ARG A 1 88 ? -6.591 -24.703 12.213 1.00 94.25 88 ARG A C 1
ATOM 691 O O . ARG A 1 88 ? -6.421 -25.864 11.870 1.00 94.25 88 ARG A O 1
ATOM 698 N N . LEU A 1 89 ? -5.590 -23.862 12.470 1.00 94.25 89 LEU A N 1
ATOM 699 C CA . LEU A 1 89 ? -4.182 -24.246 12.377 1.00 94.25 89 LEU A CA 1
ATOM 700 C C . LEU A 1 89 ? -3.832 -25.377 13.346 1.00 94.25 89 LEU A C 1
ATOM 702 O O . LEU A 1 89 ? -3.133 -26.287 12.937 1.00 94.25 89 LEU A O 1
ATOM 706 N N . ALA A 1 90 ? -4.346 -25.347 14.579 1.00 92.56 90 ALA A N 1
ATOM 707 C CA . ALA A 1 90 ? -4.123 -26.397 15.576 1.00 92.56 90 ALA A CA 1
ATOM 708 C C . ALA A 1 90 ? -4.787 -27.744 15.226 1.00 92.56 90 ALA A C 1
ATOM 710 O O . ALA A 1 90 ? -4.418 -28.768 15.790 1.00 92.56 90 ALA A O 1
ATOM 711 N N . ILE A 1 91 ? -5.797 -27.733 14.350 1.00 95.19 91 ILE A N 1
ATOM 712 C CA . ILE A 1 91 ? -6.475 -28.937 13.847 1.00 95.19 91 ILE A CA 1
ATOM 713 C C . ILE A 1 91 ? -5.832 -29.426 12.534 1.00 95.19 91 ILE A C 1
ATOM 715 O O . ILE A 1 91 ? -5.846 -30.622 12.262 1.00 95.19 91 ILE A O 1
ATOM 719 N N . GLU A 1 92 ? -5.304 -28.514 11.706 1.00 84.25 92 GLU A N 1
ATOM 720 C CA . GLU A 1 92 ? -4.535 -28.836 10.488 1.00 84.25 92 GLU A CA 1
ATOM 721 C C . GLU A 1 92 ? -3.094 -29.295 10.786 1.00 84.25 92 GLU A C 1
ATOM 723 O O . GLU A 1 92 ? -2.485 -29.932 9.926 1.00 84.25 92 GLU A O 1
ATOM 728 N N . SER A 1 93 ? -2.553 -28.971 11.967 1.00 53.22 93 SER A N 1
ATOM 729 C CA . SER A 1 93 ? -1.261 -29.448 12.486 1.00 53.22 93 SER A CA 1
ATOM 730 C C . SER A 1 93 ? -1.359 -30.819 13.138 1.00 53.22 93 SER A C 1
ATOM 732 O O . SER A 1 93 ? -0.438 -31.633 12.909 1.00 53.22 93 SER A O 1
#